Protein AF-Q0SV37-F1 (afdb_monomer)

Structure (mmCIF, N/CA/C/O backbone):
data_AF-Q0SV37-F1
#
_entry.id   AF-Q0SV37-F1
#
loop_
_atom_site.group_PDB
_atom_site.id
_atom_site.type_symbol
_atom_site.label_atom_id
_atom_site.label_alt_id
_atom_site.label_comp_id
_atom_site.label_asym_id
_atom_site.label_entity_id
_atom_site.label_seq_id
_atom_site.pdbx_PDB_ins_code
_atom_site.Cartn_x
_atom_site.Cartn_y
_atom_site.Cartn_z
_atom_site.occupancy
_atom_site.B_iso_or_equiv
_atom_site.auth_seq_id
_atom_site.auth_comp_id
_atom_site.auth_asym_id
_atom_site.auth_atom_id
_atom_site.pdbx_PDB_model_num
ATOM 1 N N . MET A 1 1 ? 18.984 -22.616 -51.665 1.00 39.22 1 MET A N 1
ATOM 2 C CA . MET A 1 1 ? 19.809 -21.409 -51.894 1.00 39.22 1 MET A CA 1
ATOM 3 C C . MET A 1 1 ? 20.969 -21.519 -50.919 1.00 39.22 1 MET A C 1
ATOM 5 O O . MET A 1 1 ? 20.694 -21.906 -49.792 1.00 39.22 1 MET A O 1
ATOM 9 N N . ASN A 1 2 ? 22.208 -21.392 -51.405 1.00 49.81 2 ASN A N 1
ATOM 10 C CA . ASN A 1 2 ? 23.463 -21.832 -50.766 1.00 49.81 2 ASN A CA 1
ATOM 11 C C . ASN A 1 2 ? 23.482 -21.719 -49.216 1.00 49.81 2 ASN A C 1
ATOM 13 O O . ASN A 1 2 ? 23.119 -20.660 -48.720 1.00 49.81 2 ASN A O 1
ATOM 17 N N . ASN A 1 3 ? 23.879 -22.679 -48.357 1.00 51.81 3 ASN A N 1
ATOM 18 C CA . ASN A 1 3 ? 24.392 -24.082 -48.421 1.00 51.81 3 ASN A CA 1
ATOM 19 C C . ASN A 1 3 ? 25.334 -24.403 -47.215 1.00 51.81 3 ASN A C 1
ATOM 21 O O . ASN A 1 3 ? 26.002 -25.434 -47.234 1.00 51.81 3 ASN A O 1
ATOM 25 N N . GLY A 1 4 ? 25.404 -23.572 -46.164 1.00 58.78 4 GLY A N 1
ATOM 26 C CA . GLY A 1 4 ? 26.322 -23.804 -45.035 1.00 58.78 4 GLY A CA 1
ATOM 27 C C . GLY A 1 4 ? 27.722 -23.203 -45.216 1.00 58.78 4 GLY A C 1
ATOM 28 O O . GLY A 1 4 ? 28.653 -23.623 -44.535 1.00 58.78 4 GLY A O 1
ATOM 29 N N . GLU A 1 5 ? 27.885 -22.227 -46.113 1.00 70.12 5 GLU A N 1
ATOM 30 C CA . GLU A 1 5 ? 29.088 -21.391 -46.165 1.00 70.12 5 GLU A CA 1
ATOM 31 C C . GLU A 1 5 ? 29.139 -20.435 -44.965 1.00 70.12 5 GLU A C 1
ATOM 33 O O . GLU A 1 5 ? 28.163 -19.752 -44.643 1.00 70.12 5 GLU A O 1
ATOM 38 N N . ASN A 1 6 ? 30.295 -20.386 -44.300 1.00 74.00 6 ASN A N 1
ATOM 39 C CA . ASN A 1 6 ? 30.555 -19.421 -43.241 1.00 74.00 6 ASN A CA 1
ATOM 40 C C . ASN A 1 6 ? 30.782 -18.040 -43.861 1.00 74.00 6 ASN A C 1
ATOM 42 O O . ASN A 1 6 ? 31.611 -17.885 -44.757 1.00 74.00 6 ASN A O 1
ATOM 46 N N . VAL A 1 7 ? 30.083 -17.033 -43.346 1.00 76.19 7 VAL A N 1
ATOM 47 C CA . VAL A 1 7 ? 30.293 -15.630 -43.717 1.00 76.19 7 VAL A CA 1
ATOM 48 C C . VAL A 1 7 ? 31.172 -14.984 -42.649 1.00 76.19 7 VAL A C 1
ATOM 50 O O . VAL A 1 7 ? 30.821 -15.025 -41.470 1.00 76.19 7 VAL A O 1
ATOM 53 N N . ASN A 1 8 ? 32.308 -14.397 -43.045 1.00 81.75 8 ASN A N 1
ATOM 54 C CA . ASN A 1 8 ? 33.099 -13.568 -42.135 1.00 81.75 8 ASN A CA 1
ATOM 55 C C . ASN A 1 8 ? 32.378 -12.229 -41.914 1.00 81.75 8 ASN A C 1
ATOM 57 O O . ASN A 1 8 ? 32.066 -11.531 -42.878 1.00 81.75 8 ASN A O 1
ATOM 61 N N . LEU A 1 9 ? 32.108 -11.893 -40.653 1.00 85.25 9 LEU A N 1
ATOM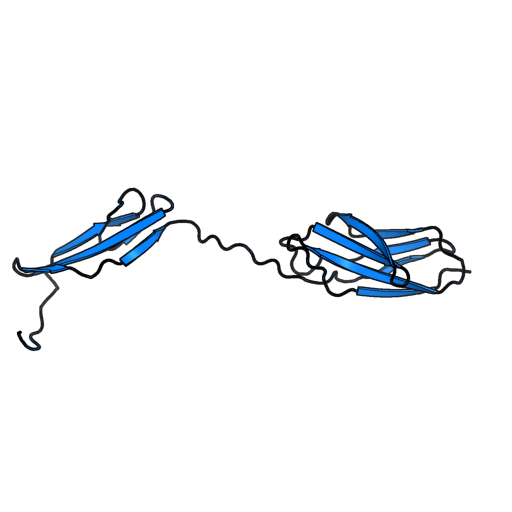 62 C CA . LEU A 1 9 ? 31.441 -10.654 -40.250 1.00 85.25 9 LEU A CA 1
ATOM 63 C C . LEU A 1 9 ? 32.399 -9.628 -39.627 1.00 85.25 9 LEU A C 1
ATOM 65 O O . LEU A 1 9 ? 31.947 -8.566 -39.218 1.00 85.25 9 LEU A O 1
ATOM 69 N N . GLU A 1 10 ? 33.700 -9.919 -39.550 1.00 87.50 10 GLU A N 1
ATOM 70 C 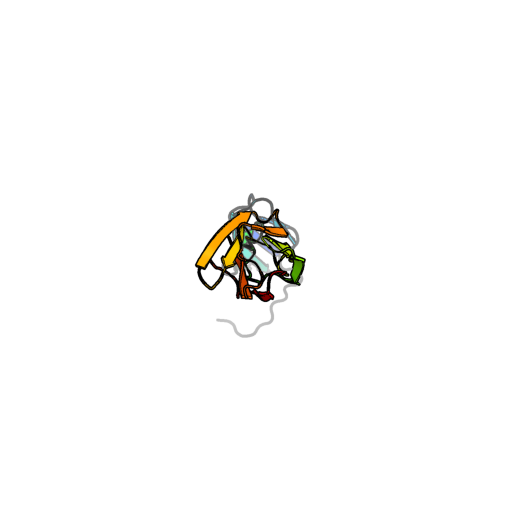CA . GLU A 1 10 ? 34.696 -9.022 -38.941 1.00 87.50 10 GLU A CA 1
ATOM 71 C C . GLU A 1 10 ? 34.768 -7.650 -39.627 1.00 87.50 10 GLU A C 1
ATOM 73 O O . GLU A 1 10 ? 34.959 -6.642 -38.954 1.00 87.50 10 GLU A O 1
ATOM 78 N N . GLU A 1 11 ? 34.561 -7.601 -40.945 1.00 86.25 11 GLU A N 1
ATOM 79 C CA . GLU A 1 11 ? 34.531 -6.363 -41.741 1.00 86.25 11 GLU A CA 1
ATOM 80 C C . GLU A 1 11 ? 33.099 -5.928 -42.100 1.00 86.25 11 GLU A C 1
ATOM 82 O O . GLU A 1 11 ? 32.894 -5.105 -42.992 1.00 86.25 11 GLU A O 1
ATOM 87 N N . ALA A 1 12 ? 32.082 -6.507 -41.454 1.00 90.44 12 ALA A N 1
ATOM 88 C CA . ALA A 1 12 ? 30.698 -6.190 -41.767 1.00 90.44 12 ALA A CA 1
ATOM 89 C C . ALA A 1 12 ? 30.330 -4.774 -41.313 1.00 90.44 12 ALA A C 1
ATOM 91 O O . ALA A 1 12 ? 30.581 -4.374 -40.175 1.00 90.44 12 ALA A O 1
ATOM 92 N N . GLU A 1 13 ? 29.632 -4.042 -42.175 1.00 92.62 13 GLU A N 1
ATOM 93 C CA . GLU A 1 13 ? 29.008 -2.784 -41.786 1.00 92.62 13 GLU A CA 1
ATOM 94 C C . GLU A 1 13 ? 27.664 -3.078 -41.115 1.00 92.62 13 GLU A C 1
ATOM 96 O O . GLU A 1 13 ? 26.794 -3.734 -41.698 1.00 92.62 13 GLU A O 1
ATOM 101 N N . VAL A 1 14 ? 27.483 -2.580 -39.891 1.00 92.88 14 VAL A N 1
ATOM 102 C CA . VAL A 1 14 ? 26.238 -2.722 -39.128 1.00 92.88 14 VAL A CA 1
ATOM 103 C C . VAL A 1 14 ? 25.526 -1.376 -39.065 1.00 92.88 14 VAL A C 1
ATOM 105 O O . VAL A 1 14 ? 26.065 -0.396 -38.559 1.00 92.88 14 VAL A O 1
ATOM 108 N N . GLU A 1 15 ? 24.288 -1.338 -39.548 1.00 94.62 15 GLU A N 1
ATOM 109 C CA . GLU A 1 15 ? 23.421 -0.160 -39.512 1.00 94.62 15 GLU A CA 1
ATOM 110 C C . GLU A 1 15 ? 22.169 -0.464 -38.681 1.00 94.62 15 GLU A C 1
ATOM 112 O O . GLU A 1 15 ? 21.447 -1.426 -38.952 1.00 94.62 15 GLU A O 1
ATOM 117 N N . TYR A 1 16 ? 21.867 0.396 -37.709 1.00 95.56 16 TYR A N 1
ATOM 118 C CA . TYR A 1 16 ? 20.627 0.340 -36.939 1.00 95.56 16 TYR A CA 1
ATOM 119 C C . TYR A 1 16 ? 19.615 1.333 -37.508 1.00 95.56 16 TYR A C 1
ATOM 121 O O . TYR A 1 16 ? 19.869 2.533 -37.569 1.00 95.56 16 TYR A O 1
ATOM 129 N N . LYS A 1 17 ? 18.438 0.842 -37.893 1.00 96.06 17 LYS A N 1
ATOM 130 C CA . LYS A 1 17 ? 17.292 1.679 -38.247 1.00 96.06 17 LYS A CA 1
ATOM 131 C C . LYS A 1 17 ? 16.343 1.757 -37.070 1.00 96.06 17 LYS A C 1
ATOM 133 O O . LYS A 1 17 ? 15.842 0.729 -36.621 1.00 96.06 17 LYS A O 1
ATOM 138 N N . VAL A 1 18 ? 16.071 2.975 -36.617 1.00 97.12 18 VAL A N 1
ATOM 139 C CA . VAL A 1 18 ? 15.115 3.256 -35.547 1.00 97.12 18 VAL A CA 1
ATOM 140 C C . VAL A 1 18 ? 13.993 4.117 -36.111 1.00 97.12 18 VAL A C 1
ATOM 142 O O . VAL A 1 18 ? 14.252 5.182 -36.664 1.00 97.12 18 VAL A O 1
ATOM 145 N N . SER A 1 19 ? 12.743 3.660 -36.002 1.00 97.62 19 SER A N 1
ATOM 146 C CA . SER A 1 19 ? 11.597 4.357 -36.609 1.00 97.62 19 SER A CA 1
ATOM 147 C C . SER A 1 19 ? 11.314 5.727 -35.988 1.00 97.62 19 SER A C 1
ATOM 149 O O . SER A 1 19 ? 10.729 6.584 -36.642 1.00 97.62 19 SER A O 1
ATOM 151 N N . LYS A 1 20 ? 11.671 5.889 -34.709 1.00 97.56 20 LYS A N 1
ATOM 152 C CA . LYS A 1 20 ? 11.459 7.092 -33.894 1.00 97.56 20 LYS A CA 1
ATOM 153 C C . LYS A 1 20 ? 12.716 7.408 -33.075 1.00 97.56 20 LYS A C 1
ATOM 155 O O . LYS A 1 20 ? 12.812 6.949 -31.930 1.00 97.56 20 LYS A O 1
ATOM 160 N N . PRO A 1 21 ? 13.708 8.105 -33.655 1.00 96.19 21 PRO A N 1
ATOM 161 C CA . PRO A 1 21 ? 14.948 8.460 -32.963 1.00 96.19 21 PRO A CA 1
ATOM 162 C C . PRO A 1 21 ? 14.733 9.382 -31.752 1.00 96.19 21 PRO A C 1
ATOM 164 O O . PRO A 1 21 ? 15.554 9.408 -30.844 1.00 96.19 21 PRO A O 1
ATOM 167 N N . GLU A 1 22 ? 13.611 10.099 -31.696 1.00 96.00 22 GLU A N 1
ATOM 168 C CA . GLU A 1 22 ? 13.197 10.895 -30.540 1.00 96.00 22 GLU A CA 1
ATOM 169 C C . GLU A 1 22 ? 12.828 10.045 -29.310 1.00 96.00 22 GLU A C 1
ATOM 171 O O . GLU A 1 22 ? 12.853 10.547 -28.191 1.00 96.00 22 GLU A O 1
ATOM 176 N N . VAL A 1 23 ? 12.513 8.756 -29.498 1.00 96.00 23 VAL A N 1
ATOM 177 C CA . VAL A 1 23 ? 12.204 7.798 -28.419 1.00 96.00 23 VAL A CA 1
ATOM 178 C C . VAL A 1 23 ? 13.459 7.035 -27.992 1.00 96.00 23 VAL A C 1
ATOM 180 O O . VAL A 1 23 ? 13.718 6.877 -26.799 1.00 96.00 23 VAL A O 1
ATOM 183 N N . LEU A 1 24 ? 14.247 6.562 -28.958 1.00 97.31 24 LEU A N 1
ATOM 184 C CA . LEU A 1 24 ? 15.442 5.745 -28.743 1.00 97.31 24 LEU A CA 1
ATOM 185 C C . LEU A 1 24 ? 16.459 6.047 -29.840 1.00 97.31 24 LEU A C 1
ATOM 187 O O . LEU A 1 24 ? 16.103 6.042 -31.015 1.00 97.31 24 LEU A O 1
ATOM 191 N N . THR A 1 25 ? 17.730 6.182 -29.492 1.00 96.44 25 THR A N 1
ATOM 192 C CA . THR A 1 25 ? 18.830 6.143 -30.461 1.00 96.44 25 THR A CA 1
ATOM 193 C C . THR A 1 25 ? 19.682 4.901 -30.243 1.00 96.44 25 THR A C 1
ATOM 195 O O . THR A 1 25 ? 19.696 4.323 -29.154 1.00 96.44 25 THR A O 1
ATOM 198 N N . ILE A 1 26 ? 20.369 4.458 -31.298 1.00 96.56 26 ILE A N 1
ATOM 199 C CA . ILE A 1 26 ? 21.360 3.384 -31.215 1.00 96.56 26 ILE A CA 1
ATOM 200 C C . ILE A 1 26 ? 22.628 3.856 -31.910 1.00 96.56 26 ILE A C 1
ATOM 202 O O . ILE A 1 26 ? 22.618 4.111 -33.112 1.00 96.56 26 ILE A O 1
ATOM 206 N N . GLU A 1 27 ? 23.718 3.941 -31.157 1.00 92.50 27 GLU A N 1
ATOM 207 C CA . GLU A 1 27 ? 25.028 4.360 -31.650 1.00 92.50 27 GLU A CA 1
ATOM 208 C C . GLU A 1 27 ? 26.083 3.375 -31.155 1.00 92.50 27 GLU A C 1
ATOM 210 O O . GLU A 1 27 ? 26.119 3.032 -29.975 1.00 92.50 27 GLU A O 1
ATOM 215 N N . ASN A 1 28 ? 26.933 2.874 -32.057 1.00 86.81 28 ASN A N 1
ATOM 216 C CA . ASN A 1 28 ? 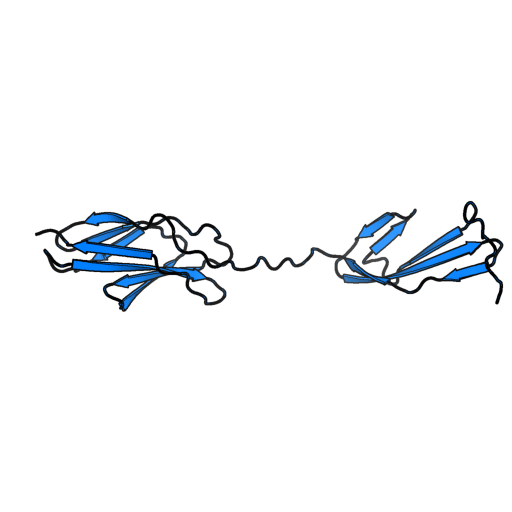27.997 1.911 -31.734 1.00 86.81 28 ASN A CA 1
ATOM 217 C C . ASN A 1 28 ? 27.510 0.681 -30.934 1.00 86.81 28 ASN A C 1
ATOM 219 O O . ASN A 1 28 ? 28.205 0.178 -30.054 1.00 86.81 28 ASN A O 1
ATOM 223 N N . GLY A 1 29 ? 26.289 0.211 -31.218 1.00 87.94 29 GLY A N 1
ATOM 224 C CA . GLY A 1 29 ? 25.669 -0.923 -30.521 1.00 87.94 29 GLY A CA 1
ATOM 225 C C . GLY A 1 29 ? 25.126 -0.607 -29.122 1.00 87.94 29 GLY A C 1
ATOM 226 O O . GLY A 1 29 ? 24.605 -1.503 -28.463 1.00 87.94 29 GLY A O 1
ATOM 227 N N . MET A 1 30 ? 25.202 0.646 -28.670 1.00 92.69 30 MET A N 1
ATOM 228 C CA . MET A 1 30 ? 24.598 1.105 -27.422 1.00 92.69 30 MET A CA 1
ATOM 229 C C . MET A 1 30 ? 23.258 1.775 -27.702 1.00 92.69 30 MET A C 1
ATOM 231 O O . MET A 1 30 ? 23.163 2.651 -28.558 1.00 92.69 30 MET A O 1
ATOM 235 N N . MET A 1 31 ? 22.224 1.370 -26.967 1.00 94.12 31 MET A N 1
ATOM 236 C CA . MET A 1 31 ? 20.911 2.007 -27.028 1.00 94.12 31 MET A CA 1
ATOM 237 C C . MET A 1 31 ? 20.806 3.108 -25.971 1.00 94.12 31 MET A C 1
ATOM 239 O O . MET A 1 31 ? 21.138 2.873 -24.809 1.00 94.12 31 MET A O 1
ATOM 243 N N . THR A 1 32 ? 20.259 4.260 -26.349 1.00 94.56 32 THR A N 1
ATOM 244 C CA . THR A 1 32 ? 19.977 5.379 -25.444 1.00 94.56 32 THR A CA 1
ATOM 245 C C . THR A 1 32 ? 18.503 5.752 -25.548 1.00 94.56 32 THR A C 1
ATOM 247 O O . THR A 1 32 ? 18.032 6.150 -26.611 1.00 94.56 32 THR A O 1
ATOM 250 N N . GLY A 1 33 ? 17.754 5.608 -24.453 1.00 93.75 33 GLY A N 1
ATOM 251 C CA . GLY A 1 33 ? 16.365 6.067 -24.380 1.00 93.75 33 GLY A CA 1
ATOM 252 C C . GLY A 1 33 ? 16.301 7.586 -24.223 1.00 93.75 33 GLY A C 1
ATOM 253 O O . GLY A 1 33 ? 16.968 8.134 -23.349 1.00 93.75 33 GLY A O 1
ATOM 254 N N . ALA A 1 34 ? 15.507 8.257 -25.056 1.00 91.31 34 ALA A N 1
ATOM 255 C CA . ALA A 1 34 ? 15.393 9.717 -25.086 1.00 91.31 34 ALA A CA 1
ATOM 256 C C . ALA A 1 34 ? 14.014 10.229 -24.640 1.00 91.31 34 ALA A C 1
ATOM 258 O O . ALA A 1 34 ? 13.919 11.307 -24.057 1.00 91.31 34 ALA A O 1
ATOM 259 N N . SER A 1 35 ? 12.936 9.482 -24.890 1.00 92.38 35 SER A N 1
ATOM 260 C CA . SER A 1 35 ? 11.573 9.842 -24.472 1.00 92.38 35 SER A CA 1
ATOM 261 C C . SER A 1 35 ? 10.706 8.603 -24.291 1.00 92.38 35 SER A C 1
ATOM 263 O O . SER A 1 35 ? 10.965 7.565 -24.899 1.00 92.38 35 SER A O 1
ATOM 265 N N . GLU A 1 36 ? 9.664 8.711 -23.465 1.00 92.00 36 GLU A N 1
ATOM 266 C CA . GLU A 1 36 ? 8.704 7.622 -23.297 1.00 92.00 36 GLU A CA 1
ATOM 267 C C . GLU A 1 36 ? 7.936 7.355 -24.596 1.00 92.00 36 GLU A C 1
ATOM 269 O O . GLU A 1 36 ? 7.493 8.275 -25.285 1.00 92.00 36 GLU A O 1
ATOM 274 N N . GLY A 1 37 ? 7.764 6.082 -24.941 1.00 92.81 37 GLY A N 1
ATOM 275 C CA . GLY A 1 37 ? 7.030 5.683 -26.130 1.00 92.81 37 GLY A CA 1
ATOM 276 C C . GLY A 1 37 ? 7.442 4.323 -26.673 1.00 92.81 37 GLY A C 1
ATOM 277 O O . GLY A 1 37 ? 8.126 3.531 -26.028 1.00 92.81 37 GLY A O 1
ATOM 278 N N . PHE A 1 38 ? 7.005 4.058 -27.900 1.00 94.50 38 PHE A N 1
ATOM 279 C CA . PHE A 1 38 ? 7.363 2.859 -28.649 1.00 94.50 38 PHE A CA 1
ATOM 280 C C . PHE A 1 38 ? 8.124 3.243 -29.909 1.00 94.50 38 PHE A C 1
ATOM 282 O O . PHE A 1 38 ? 7.699 4.144 -30.638 1.00 94.50 38 PHE A O 1
ATOM 289 N N . THR A 1 39 ? 9.199 2.516 -30.186 1.00 97.06 39 THR A N 1
ATOM 290 C CA . THR A 1 39 ? 9.944 2.597 -31.439 1.00 97.06 39 THR A CA 1
ATOM 291 C C . THR A 1 39 ? 10.190 1.203 -31.993 1.00 97.06 39 THR A C 1
ATOM 293 O O . THR A 1 39 ? 10.232 0.226 -31.251 1.00 97.06 39 THR A O 1
ATOM 296 N N . ASP A 1 40 ? 10.360 1.111 -33.298 1.00 97.75 40 ASP A N 1
ATOM 297 C CA . ASP A 1 40 ? 10.635 -0.121 -34.008 1.00 97.75 40 ASP A CA 1
ATOM 298 C C . ASP A 1 40 ? 12.105 -0.085 -34.472 1.00 97.75 40 ASP A C 1
ATOM 300 O O . ASP A 1 40 ? 12.552 0.886 -35.090 1.00 97.75 40 ASP A O 1
ATOM 304 N N . VAL A 1 41 ? 12.869 -1.128 -34.136 1.00 97.81 41 VAL A N 1
ATOM 305 C CA . VAL A 1 41 ? 14.306 -1.256 -34.416 1.00 97.81 41 VAL A CA 1
ATOM 306 C C . VAL A 1 41 ? 14.542 -2.377 -35.422 1.00 97.81 41 VAL A C 1
ATOM 308 O O . VAL A 1 41 ? 14.043 -3.488 -35.250 1.00 97.81 41 VAL A O 1
ATOM 311 N N . GLN A 1 42 ? 15.332 -2.107 -36.458 1.00 97.19 42 GLN A N 1
ATOM 312 C CA . GLN A 1 42 ? 15.801 -3.093 -37.430 1.00 97.19 42 GLN A CA 1
ATOM 313 C C . GLN A 1 42 ? 17.320 -2.994 -37.574 1.00 97.19 42 GLN A C 1
ATOM 315 O O . GLN A 1 42 ? 17.864 -1.899 -37.697 1.00 97.19 42 GLN A O 1
ATOM 320 N N . VAL A 1 43 ? 17.999 -4.138 -37.599 1.00 95.75 43 VAL A N 1
ATOM 321 C CA . VAL A 1 43 ? 19.442 -4.220 -37.836 1.00 95.75 43 VAL A CA 1
ATOM 322 C C . VAL A 1 43 ? 19.671 -4.603 -39.288 1.00 95.75 43 VAL A C 1
ATOM 324 O O . VAL A 1 43 ? 19.084 -5.567 -39.780 1.00 95.75 43 VAL A O 1
ATOM 327 N N . ASN A 1 44 ? 20.535 -3.867 -39.972 1.00 93.94 44 ASN A N 1
ATOM 328 C CA . ASN A 1 44 ? 21.034 -4.248 -41.278 1.00 93.94 44 ASN A CA 1
ATOM 329 C C . ASN A 1 44 ? 22.518 -4.574 -41.189 1.00 93.94 44 ASN A C 1
ATOM 331 O O . ASN A 1 44 ? 23.276 -3.837 -40.565 1.00 93.94 44 ASN A O 1
ATOM 335 N N . ILE A 1 45 ? 22.917 -5.653 -41.848 1.00 93.38 45 ILE A N 1
ATOM 336 C CA . ILE A 1 45 ? 24.310 -6.074 -41.956 1.00 93.38 45 ILE A CA 1
ATOM 337 C C . ILE A 1 45 ? 24.671 -6.056 -43.437 1.00 93.38 45 ILE A C 1
ATOM 339 O O . ILE A 1 45 ? 23.956 -6.647 -44.251 1.00 93.38 45 ILE A O 1
ATOM 343 N N . THR A 1 46 ? 25.765 -5.389 -43.783 1.00 92.81 46 THR A N 1
ATOM 344 C CA . THR A 1 46 ? 26.304 -5.362 -45.143 1.00 92.81 46 THR A CA 1
ATOM 345 C C . THR A 1 46 ? 27.676 -6.025 -45.163 1.00 92.81 46 THR A C 1
ATOM 347 O O . THR A 1 46 ? 28.563 -5.640 -44.408 1.00 92.81 46 THR A O 1
ATOM 350 N N . VAL A 1 47 ? 27.860 -7.011 -46.044 1.00 90.56 47 VAL A N 1
ATOM 351 C CA . VAL A 1 47 ? 29.142 -7.703 -46.261 1.00 90.56 47 VAL A CA 1
ATOM 352 C C . VAL A 1 47 ? 29.405 -7.771 -47.758 1.00 90.56 47 VAL A C 1
ATOM 354 O O . VAL A 1 47 ? 28.561 -8.262 -48.509 1.00 90.56 47 VAL A O 1
ATOM 357 N N . ASN A 1 48 ? 30.560 -7.278 -48.212 1.00 87.56 48 ASN A N 1
ATOM 358 C CA . ASN A 1 48 ? 30.936 -7.264 -49.633 1.00 87.56 48 ASN A CA 1
ATOM 359 C C . ASN A 1 48 ? 29.854 -6.643 -50.546 1.00 87.56 48 ASN A C 1
ATOM 361 O O . ASN A 1 48 ? 29.594 -7.133 -51.643 1.00 87.56 48 ASN A O 1
ATOM 365 N N . GLY A 1 49 ? 29.167 -5.600 -50.065 1.00 85.69 49 GLY A N 1
ATOM 366 C CA . GLY A 1 49 ? 28.071 -4.928 -50.776 1.00 85.69 49 GLY A CA 1
ATOM 367 C C . GLY A 1 49 ? 26.708 -5.634 -50.720 1.00 85.69 49 GLY A C 1
ATOM 368 O O . GLY A 1 49 ? 25.714 -5.059 -51.160 1.00 85.69 49 GLY A O 1
ATOM 369 N N . ASN A 1 50 ? 26.619 -6.840 -50.148 1.00 87.56 50 ASN A N 1
ATOM 370 C CA . ASN A 1 50 ? 25.353 -7.545 -49.958 1.00 87.56 50 ASN A CA 1
ATOM 371 C C . ASN A 1 50 ? 24.736 -7.178 -48.612 1.00 87.56 50 ASN A C 1
ATOM 373 O O . ASN A 1 50 ? 25.347 -7.403 -47.567 1.00 87.56 50 ASN A O 1
ATOM 377 N N . LYS A 1 51 ? 23.511 -6.650 -48.644 1.00 91.50 51 LYS A N 1
ATOM 378 C CA . LYS A 1 51 ? 22.771 -6.233 -47.453 1.00 91.50 51 LYS A CA 1
ATOM 379 C C . LYS A 1 51 ? 21.748 -7.287 -47.045 1.00 91.50 51 LYS A C 1
ATOM 381 O O . LYS A 1 51 ? 20.913 -7.688 -47.854 1.00 91.50 51 LYS A O 1
ATOM 386 N N . ILE A 1 52 ? 21.775 -7.671 -45.775 1.00 90.12 52 ILE A N 1
ATOM 387 C CA . ILE A 1 52 ? 20.719 -8.439 -45.116 1.00 90.12 52 ILE A CA 1
ATOM 388 C C . ILE A 1 52 ? 20.075 -7.579 -44.028 1.00 90.12 52 ILE A C 1
ATOM 390 O O . ILE A 1 52 ? 20.741 -6.770 -43.383 1.00 90.12 52 ILE A O 1
ATOM 394 N N . SER A 1 53 ? 18.775 -7.752 -43.823 1.00 94.50 53 SER A N 1
ATOM 395 C CA . SER A 1 53 ? 18.002 -7.025 -42.815 1.00 94.50 53 SER A CA 1
ATOM 396 C C . SER A 1 53 ? 17.372 -8.011 -41.845 1.00 94.50 53 SER A C 1
ATOM 398 O O . SER A 1 53 ? 16.839 -9.041 -42.260 1.00 94.50 53 SER A O 1
ATOM 400 N N . SER A 1 54 ? 17.405 -7.690 -40.556 1.00 94.50 54 SER A N 1
ATOM 401 C CA . SER A 1 54 ? 16.668 -8.428 -39.539 1.00 94.50 54 SER A CA 1
ATOM 402 C C . SER A 1 54 ? 15.163 -8.170 -39.648 1.00 94.50 54 SER A C 1
ATOM 404 O O . SER A 1 54 ? 14.703 -7.222 -40.299 1.00 94.50 54 SER A O 1
ATOM 406 N N . ASN A 1 55 ? 14.389 -8.963 -38.907 1.00 96.56 55 ASN A N 1
ATOM 407 C CA . ASN A 1 55 ? 13.044 -8.555 -38.521 1.00 96.56 55 ASN A CA 1
ATOM 408 C C . ASN A 1 55 ? 13.098 -7.305 -37.639 1.00 96.56 55 ASN A C 1
ATOM 410 O O . ASN A 1 55 ? 14.111 -7.008 -36.999 1.00 96.56 55 ASN A O 1
ATOM 414 N N . THR A 1 56 ? 11.979 -6.601 -37.591 1.00 96.94 56 THR A N 1
ATOM 415 C CA . THR A 1 56 ? 11.798 -5.452 -36.717 1.00 96.94 56 THR A CA 1
ATOM 416 C C . THR A 1 56 ? 11.433 -5.903 -35.304 1.00 96.94 56 THR A C 1
ATOM 418 O O . THR A 1 56 ? 10.545 -6.737 -35.125 1.00 96.94 56 THR A O 1
ATOM 421 N N . VAL A 1 57 ? 12.090 -5.326 -34.298 1.00 97.06 57 VAL A N 1
ATOM 422 C CA . VAL A 1 57 ? 11.750 -5.481 -32.879 1.00 97.06 57 VAL A CA 1
ATOM 423 C C . VAL A 1 57 ? 11.108 -4.191 -32.391 1.00 97.06 57 VAL A C 1
ATOM 425 O O . VAL A 1 57 ? 11.698 -3.120 -32.521 1.00 97.06 57 VAL A O 1
ATOM 428 N N . ARG A 1 58 ? 9.916 -4.286 -31.801 1.00 95.75 58 ARG A N 1
ATOM 429 C CA . ARG A 1 58 ? 9.287 -3.150 -31.123 1.00 95.75 58 ARG A CA 1
ATOM 430 C C . ARG A 1 58 ? 9.858 -2.996 -29.717 1.00 95.75 58 ARG A C 1
ATOM 432 O O . ARG A 1 58 ? 9.774 -3.921 -28.914 1.00 95.75 58 ARG A O 1
ATOM 439 N N . VAL A 1 59 ? 10.386 -1.818 -29.412 1.00 94.94 59 VAL A N 1
ATOM 440 C CA . VAL A 1 59 ? 10.985 -1.446 -28.127 1.00 94.94 59 VAL A CA 1
ATOM 441 C C . VAL A 1 59 ? 10.100 -0.406 -27.440 1.00 94.94 59 VAL A C 1
ATOM 443 O O . VAL A 1 59 ? 9.768 0.617 -28.040 1.00 94.94 59 VAL A O 1
ATOM 446 N N . LYS A 1 60 ? 9.723 -0.659 -26.179 1.00 92.94 60 LYS A N 1
ATOM 447 C CA . LYS A 1 60 ? 9.120 0.345 -25.288 1.00 92.94 60 LYS A CA 1
ATOM 448 C C . LYS A 1 60 ? 10.244 1.039 -24.519 1.00 92.94 60 LYS A C 1
ATOM 450 O O . LYS A 1 60 ? 11.008 0.365 -23.834 1.00 92.94 60 LYS A O 1
ATOM 455 N N . VAL A 1 61 ? 10.328 2.360 -24.624 1.00 93.19 61 VAL A N 1
ATOM 456 C CA . VAL A 1 61 ? 11.172 3.205 -23.773 1.00 93.19 61 VAL A CA 1
ATOM 457 C C . VAL A 1 61 ? 10.258 3.917 -22.793 1.00 93.19 61 VAL A C 1
ATOM 459 O O . VAL A 1 61 ? 9.195 4.402 -23.168 1.00 93.19 61 VAL A O 1
ATOM 462 N N . GLY A 1 62 ? 10.654 3.958 -21.534 1.00 85.44 62 GLY A N 1
ATOM 463 C CA . GLY A 1 62 ? 9.931 4.654 -20.483 1.00 85.44 62 GLY A CA 1
ATOM 464 C C . GLY A 1 62 ? 10.175 3.992 -19.146 1.00 85.44 62 GLY A C 1
ATOM 465 O O . GLY A 1 62 ? 10.782 2.917 -19.079 1.00 85.44 62 GLY A O 1
ATOM 466 N N . ASN A 1 63 ? 9.708 4.638 -18.085 1.00 74.25 63 ASN A N 1
ATOM 467 C CA . ASN A 1 63 ? 9.685 3.977 -16.796 1.00 74.25 63 ASN A CA 1
ATOM 468 C C . ASN A 1 63 ? 8.762 2.751 -16.926 1.00 74.25 63 ASN A C 1
ATOM 470 O O . ASN A 1 63 ? 7.659 2.889 -17.469 1.00 74.25 63 ASN A O 1
ATOM 474 N N . PRO A 1 64 ? 9.162 1.536 -16.506 1.00 65.69 64 PRO A N 1
ATOM 475 C CA . PRO A 1 64 ? 8.162 0.504 -16.313 1.00 65.69 64 PRO A CA 1
ATOM 476 C C . PRO A 1 64 ? 7.132 1.086 -15.340 1.00 65.69 64 PRO A C 1
ATOM 478 O O . PRO A 1 64 ? 7.483 1.465 -14.223 1.00 65.69 64 PRO A O 1
ATOM 481 N N . GLU A 1 65 ? 5.878 1.208 -15.777 1.00 63.62 65 GLU A N 1
ATOM 482 C CA . GLU A 1 65 ? 4.741 1.354 -14.871 1.00 63.62 65 GLU A CA 1
ATOM 483 C C . GLU A 1 65 ? 4.685 0.056 -14.066 1.00 63.62 65 GLU 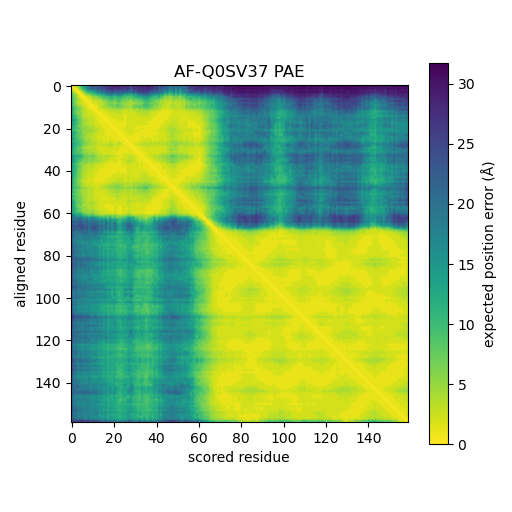A C 1
ATOM 485 O O . GLU A 1 65 ? 3.973 -0.888 -14.398 1.00 63.62 65 GLU A O 1
ATOM 490 N N . VAL A 1 66 ? 5.538 -0.044 -13.049 1.00 63.66 66 VAL A N 1
ATOM 491 C CA . VAL A 1 66 ? 5.310 -0.976 -11.964 1.00 63.66 66 VAL A CA 1
ATOM 492 C C . VAL A 1 66 ? 4.220 -0.298 -11.157 1.00 63.66 66 VAL A C 1
ATOM 494 O O . VAL A 1 66 ? 4.505 0.526 -10.291 1.00 63.66 66 VAL A O 1
ATOM 497 N N . GLU A 1 67 ? 2.966 -0.553 -11.530 1.00 72.12 67 GLU A N 1
ATOM 498 C CA . GLU A 1 67 ? 1.860 -0.312 -10.614 1.00 72.12 67 GLU A CA 1
ATOM 499 C C . GLU A 1 67 ? 2.201 -1.113 -9.360 1.00 72.12 67 GLU A C 1
ATOM 501 O O . GLU A 1 67 ? 2.284 -2.343 -9.399 1.00 72.12 67 GLU A O 1
ATOM 506 N N . GLU A 1 68 ? 2.563 -0.410 -8.287 1.00 80.50 68 GLU A N 1
ATOM 507 C CA . GLU A 1 68 ? 2.904 -1.068 -7.038 1.00 80.50 68 GLU A CA 1
ATOM 508 C C . GLU A 1 68 ? 1.656 -1.840 -6.598 1.00 80.50 68 GLU A C 1
ATOM 510 O O . GLU A 1 68 ? 0.542 -1.316 -6.564 1.00 80.50 68 GLU A O 1
ATOM 515 N N . GLU A 1 69 ? 1.808 -3.144 -6.398 1.00 89.31 69 GLU A N 1
ATOM 516 C CA . GLU A 1 69 ? 0.666 -3.990 -6.090 1.00 89.31 69 GLU A CA 1
ATOM 517 C C . GLU A 1 69 ? 0.191 -3.690 -4.665 1.00 89.31 69 GLU A C 1
ATOM 519 O O . GLU A 1 69 ? 0.982 -3.652 -3.717 1.00 89.31 69 GLU A O 1
ATOM 524 N N . VAL A 1 70 ? -1.118 -3.499 -4.494 1.00 94.69 70 VAL A N 1
ATOM 525 C CA . VAL A 1 70 ? -1.720 -3.372 -3.165 1.00 94.69 70 VAL A CA 1
ATOM 526 C C . VAL A 1 70 ? -1.711 -4.741 -2.488 1.00 94.69 70 VAL A C 1
ATOM 528 O O . VAL A 1 70 ? -2.559 -5.590 -2.758 1.00 94.69 70 VAL A O 1
ATOM 531 N N . ILE A 1 71 ? -0.758 -4.946 -1.579 1.00 96.12 71 ILE A N 1
ATOM 532 C CA . ILE A 1 71 ? -0.672 -6.151 -0.748 1.00 96.12 71 ILE A CA 1
ATOM 533 C C . ILE A 1 71 ? -1.422 -5.909 0.563 1.00 96.12 71 ILE A C 1
ATOM 535 O O . ILE A 1 71 ? -1.030 -5.086 1.389 1.00 96.12 71 ILE A O 1
ATOM 539 N N . VAL A 1 72 ? -2.498 -6.664 0.777 1.00 98.19 72 VAL A N 1
ATOM 540 C CA . VAL A 1 72 ? -3.382 -6.494 1.934 1.00 98.19 72 VAL A CA 1
ATOM 541 C C . VAL A 1 72 ? -2.836 -7.227 3.158 1.00 98.19 72 VAL A C 1
ATOM 543 O O . VAL A 1 72 ? -2.996 -8.439 3.313 1.00 98.19 72 VAL A O 1
ATOM 546 N N . ASN A 1 73 ? -2.240 -6.479 4.088 1.00 98.44 73 ASN A N 1
ATOM 547 C CA . ASN A 1 73 ? -1.766 -7.000 5.371 1.00 98.44 73 ASN A CA 1
ATOM 548 C C . ASN A 1 73 ? -2.657 -6.562 6.558 1.00 98.44 73 ASN A C 1
ATOM 550 O O . ASN A 1 73 ? -3.227 -5.462 6.544 1.00 98.44 73 ASN A O 1
ATOM 554 N N . PRO A 1 74 ? -2.805 -7.406 7.602 1.00 98.56 74 PRO A N 1
ATOM 555 C CA . PRO A 1 74 ? -3.472 -7.025 8.844 1.00 98.56 74 PRO A CA 1
ATOM 556 C C . PRO A 1 74 ? -2.654 -5.994 9.622 1.00 98.56 74 PRO A C 1
ATOM 558 O O . PRO A 1 74 ? -1.446 -5.860 9.423 1.00 98.56 74 PRO A O 1
ATOM 561 N N . VAL A 1 75 ? -3.316 -5.284 10.537 1.00 98.69 75 VAL A N 1
ATOM 562 C CA . VAL A 1 75 ? -2.595 -4.487 11.537 1.00 98.69 75 VAL A CA 1
ATOM 563 C C . VAL A 1 75 ? -1.744 -5.408 12.406 1.00 98.69 75 VAL A C 1
ATOM 565 O O . VAL A 1 75 ? -2.052 -6.590 12.563 1.00 98.69 75 VAL A O 1
ATOM 568 N N . ARG A 1 76 ? -0.692 -4.871 13.013 1.00 98.69 76 ARG A N 1
ATOM 569 C CA . ARG A 1 76 ? 0.187 -5.635 13.902 1.00 98.69 76 ARG A CA 1
ATOM 570 C C . ARG A 1 76 ? 0.006 -5.181 15.343 1.00 98.69 76 ARG A C 1
ATOM 572 O O . ARG A 1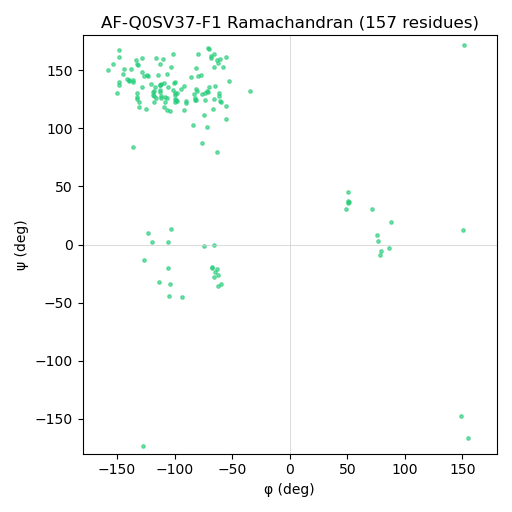 76 ? -0.503 -4.097 15.606 1.00 98.69 76 ARG A O 1
ATOM 579 N N . ASN A 1 77 ? 0.407 -6.024 16.292 1.00 98.38 77 ASN A N 1
ATOM 580 C CA . ASN A 1 77 ? 0.490 -5.677 17.715 1.00 98.38 77 ASN A CA 1
ATOM 581 C C . ASN A 1 77 ? -0.782 -5.027 18.305 1.00 98.38 77 ASN A C 1
ATOM 583 O O . ASN A 1 77 ? -0.693 -4.145 19.162 1.00 98.38 77 ASN A O 1
ATOM 587 N N . PHE A 1 78 ? -1.966 -5.479 17.869 1.00 98.69 78 PHE A N 1
ATOM 588 C CA . PHE A 1 78 ? -3.246 -4.979 18.366 1.00 98.69 78 PHE A CA 1
ATOM 589 C C . PHE A 1 78 ? -3.448 -5.345 19.842 1.00 98.69 78 PHE A C 1
ATOM 591 O O . PHE A 1 78 ? -3.521 -6.521 20.204 1.00 98.69 78 PHE A O 1
ATOM 598 N N . LYS A 1 79 ? -3.533 -4.337 20.712 1.00 98.69 79 LYS A N 1
ATOM 599 C CA . LYS A 1 79 ? -3.528 -4.519 22.170 1.00 98.69 79 LYS A CA 1
ATOM 600 C C . LYS A 1 79 ? -4.347 -3.462 22.901 1.00 98.69 79 LYS A C 1
ATOM 602 O O . LYS A 1 79 ? -4.628 -2.392 22.372 1.00 98.69 79 LYS A O 1
ATOM 607 N N . VAL A 1 80 ? -4.708 -3.757 24.149 1.00 98.62 80 VAL A N 1
ATOM 608 C CA . VAL A 1 80 ? -5.295 -2.776 25.078 1.00 98.62 80 VAL A CA 1
ATOM 609 C C . VAL A 1 80 ? -4.170 -1.971 25.726 1.00 98.62 80 VAL A C 1
ATOM 611 O O . VAL A 1 80 ? -3.239 -2.568 26.264 1.00 98.62 80 VAL A O 1
ATOM 614 N N . THR A 1 81 ? -4.273 -0.643 25.713 1.00 98.56 81 THR A N 1
ATOM 615 C CA . THR A 1 81 ? -3.324 0.269 26.380 1.00 98.56 81 THR A CA 1
ATOM 616 C C . THR A 1 81 ? -3.884 0.856 27.667 1.00 98.56 81 THR A C 1
ATOM 618 O O . THR A 1 81 ? -3.144 1.026 28.630 1.00 98.56 81 THR A O 1
ATOM 621 N N . ASP A 1 82 ? -5.192 1.109 27.712 1.00 98.44 82 ASP A N 1
ATOM 622 C CA . ASP A 1 82 ? -5.883 1.595 28.904 1.00 98.44 82 ASP A CA 1
ATOM 623 C C . ASP A 1 82 ? -7.284 0.989 29.017 1.00 98.44 82 ASP A C 1
ATOM 625 O O . ASP A 1 82 ? -7.939 0.644 28.026 1.00 98.44 82 ASP A O 1
ATOM 629 N N . LYS A 1 83 ? -7.761 0.845 30.251 1.00 98.19 83 LYS A N 1
ATOM 630 C CA . LYS A 1 83 ? -9.063 0.265 30.542 1.00 98.19 83 LYS A CA 1
ATOM 631 C C . LYS A 1 83 ? -9.646 0.852 31.812 1.00 98.19 83 LYS A C 1
ATOM 633 O O . LYS A 1 83 ? -9.047 0.781 32.870 1.00 98.19 83 LYS A O 1
ATOM 638 N N . THR A 1 84 ? -10.899 1.283 31.715 1.00 98.25 84 THR 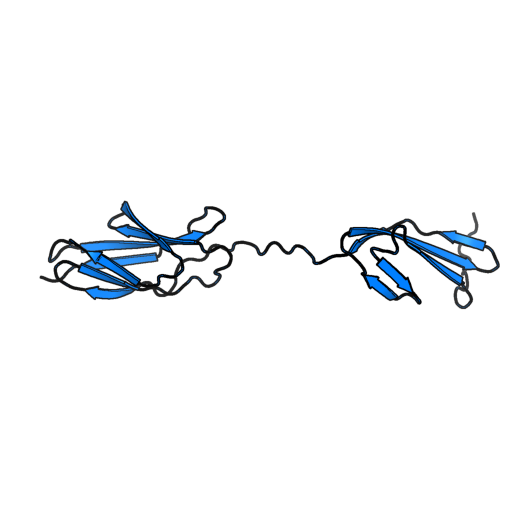A N 1
ATOM 639 C CA . THR A 1 84 ? -11.690 1.781 32.842 1.00 98.25 84 THR A CA 1
ATOM 640 C C . THR A 1 84 ? -13.032 1.047 32.932 1.00 98.25 84 THR A C 1
ATOM 642 O O . THR A 1 84 ? -13.333 0.112 32.180 1.00 98.25 84 THR A O 1
ATOM 645 N N . LYS A 1 85 ? -13.906 1.493 33.838 1.00 98.12 85 LYS A N 1
ATOM 646 C CA . LYS A 1 85 ? -15.288 0.992 33.973 1.00 98.12 85 LYS A CA 1
ATOM 647 C C . LYS A 1 85 ? -16.169 1.293 32.757 1.00 98.12 85 LYS A C 1
ATOM 649 O O . LYS A 1 85 ? -17.192 0.638 32.568 1.00 98.12 85 LYS A O 1
ATOM 654 N N . LYS A 1 86 ? -15.829 2.326 31.978 1.00 98.31 86 LYS A N 1
ATOM 655 C CA . LYS A 1 86 ? -16.672 2.864 30.895 1.00 98.31 86 LYS A CA 1
ATOM 656 C C . LYS A 1 86 ? -15.964 2.963 29.550 1.00 98.31 86 LYS A C 1
ATOM 658 O O . LYS A 1 86 ? -16.647 3.143 28.545 1.00 98.31 86 LYS A O 1
ATOM 663 N N . ASN A 1 87 ? -14.643 2.827 29.520 1.00 98.25 87 ASN A N 1
ATOM 664 C CA . ASN A 1 87 ? -13.850 2.999 28.311 1.00 98.25 87 ASN A CA 1
ATOM 665 C C . ASN A 1 87 ? -12.770 1.919 28.199 1.00 98.25 87 ASN A C 1
ATOM 667 O O . ASN A 1 87 ? -12.273 1.430 29.214 1.00 98.25 87 ASN A O 1
ATOM 671 N N . VAL A 1 88 ? -12.394 1.590 26.967 1.00 98.75 88 VAL A N 1
ATOM 672 C CA . VAL A 1 88 ? -11.212 0.785 26.637 1.00 98.75 88 VAL A CA 1
ATOM 673 C C . VAL A 1 88 ? -10.465 1.502 25.523 1.00 98.75 88 VAL A C 1
ATOM 675 O O . VAL A 1 88 ? -11.066 1.801 24.491 1.00 98.75 88 VAL A O 1
ATOM 678 N N . THR A 1 89 ? -9.177 1.754 25.723 1.00 98.75 89 THR A N 1
ATOM 679 C CA . THR A 1 89 ? -8.278 2.273 24.691 1.00 98.75 89 THR A CA 1
ATOM 680 C C . THR A 1 89 ? -7.442 1.133 24.137 1.00 98.75 89 THR A C 1
ATOM 682 O O . THR A 1 89 ? -6.921 0.301 24.884 1.00 98.75 89 THR A O 1
ATOM 685 N N . VAL A 1 90 ? -7.368 1.069 22.813 1.00 98.81 90 VAL A N 1
ATOM 686 C CA . VAL A 1 90 ? -6.617 0.059 22.074 1.00 98.81 90 VAL A CA 1
ATOM 687 C C . VAL A 1 90 ? -5.621 0.745 21.158 1.00 98.81 90 VAL A C 1
ATOM 689 O O . VAL A 1 90 ? -5.943 1.790 20.595 1.00 98.81 90 VAL A O 1
ATOM 692 N N . SER A 1 91 ? -4.456 0.13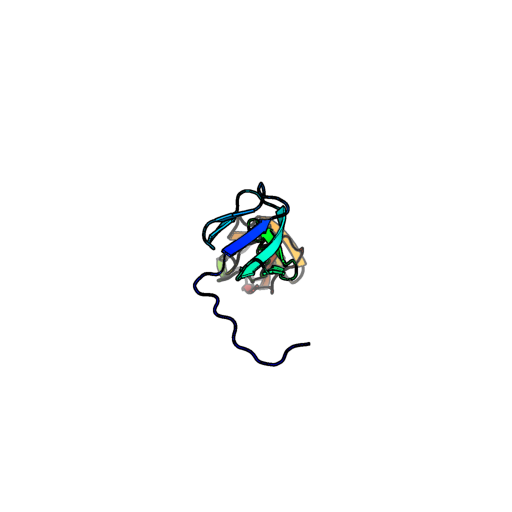7 20.979 1.00 98.81 91 SER A N 1
ATOM 693 C CA . SER A 1 91 ? -3.466 0.569 19.998 1.00 98.81 91 SER A CA 1
ATOM 694 C C . SER A 1 91 ? -3.022 -0.585 19.113 1.00 98.81 91 SER A C 1
ATOM 696 O O . SER A 1 91 ? -3.235 -1.758 19.438 1.00 98.81 91 SER A O 1
ATOM 698 N N . TRP A 1 92 ? -2.453 -0.240 17.968 1.00 98.81 92 TRP A N 1
ATOM 699 C CA . TRP A 1 92 ? -1.911 -1.170 16.988 1.00 98.81 92 TRP A CA 1
ATOM 700 C C . TRP A 1 92 ? -0.724 -0.532 16.270 1.00 98.81 92 TRP A C 1
ATOM 702 O O . TRP A 1 92 ? -0.485 0.669 16.364 1.00 98.81 92 TRP A O 1
ATOM 712 N N . GLU A 1 93 ? 0.016 -1.356 15.548 1.00 98.75 93 GLU A N 1
ATOM 713 C CA . GLU A 1 93 ? 1.011 -0.937 14.574 1.00 98.75 93 GLU A CA 1
ATOM 714 C C . GLU A 1 93 ? 0.450 -1.104 13.165 1.00 98.75 93 GLU A C 1
ATOM 716 O O . GLU A 1 93 ? -0.401 -1.965 12.906 1.00 98.75 93 GLU A O 1
ATOM 721 N N . GLU A 1 94 ? 0.949 -0.283 12.249 1.00 98.44 94 GLU A N 1
ATOM 722 C CA . GLU A 1 94 ? 0.602 -0.363 10.835 1.00 98.44 94 GLU A CA 1
ATOM 723 C C . GLU A 1 94 ? 0.927 -1.754 10.256 1.00 98.44 94 GLU A C 1
ATOM 725 O O . GLU A 1 94 ? 1.834 -2.450 10.752 1.00 98.44 94 GLU A O 1
ATOM 730 N N . PRO A 1 95 ? 0.208 -2.176 9.203 1.00 98.50 95 PRO A N 1
ATOM 731 C CA . PRO A 1 95 ? 0.532 -3.391 8.468 1.00 98.50 95 PRO A CA 1
ATOM 732 C C . PRO A 1 95 ? 1.975 -3.415 7.939 1.00 98.50 95 PRO A C 1
ATOM 734 O O . PRO A 1 95 ? 2.641 -2.390 7.843 1.00 98.50 95 PRO A O 1
ATOM 737 N N . GLU A 1 96 ? 2.481 -4.605 7.606 1.00 97.38 96 GLU A N 1
ATOM 738 C CA . GLU A 1 96 ? 3.847 -4.767 7.076 1.00 97.38 96 GLU A CA 1
ATOM 739 C C . GLU A 1 96 ? 4.059 -4.042 5.736 1.00 97.38 96 GLU A C 1
ATOM 741 O O . GLU A 1 96 ? 5.137 -3.503 5.483 1.00 97.38 96 GLU A O 1
ATOM 746 N N . LYS A 1 97 ? 3.023 -4.013 4.892 1.00 96.12 97 LYS A N 1
ATOM 747 C CA . LYS A 1 97 ? 2.966 -3.239 3.652 1.00 96.12 97 LYS A CA 1
ATOM 748 C C . LYS A 1 97 ? 1.837 -2.228 3.751 1.00 96.12 97 LYS A C 1
ATOM 750 O O . LYS A 1 97 ? 0.727 -2.577 4.137 1.00 96.12 97 LYS A O 1
ATOM 755 N N . THR A 1 98 ? 2.134 -0.984 3.402 1.00 96.81 98 THR A N 1
ATOM 756 C CA . THR A 1 98 ? 1.203 0.144 3.544 1.00 96.81 98 THR A CA 1
ATOM 757 C C . THR A 1 98 ? 0.869 0.812 2.214 1.00 96.81 98 THR A C 1
ATOM 759 O O . THR A 1 98 ? 0.092 1.764 2.198 1.00 96.81 98 THR A O 1
ATOM 762 N N . TYR A 1 99 ? 1.396 0.312 1.087 1.00 95.62 99 TYR A N 1
ATOM 763 C CA . TYR A 1 99 ? 0.998 0.812 -0.225 1.00 95.62 99 TYR A CA 1
ATOM 764 C C . TYR A 1 99 ? -0.511 0.621 -0.426 1.00 95.62 99 TYR A C 1
ATOM 766 O O . TYR A 1 99 ? -1.037 -0.485 -0.300 1.00 95.62 99 TYR A O 1
ATOM 774 N N . GLY A 1 100 ? -1.211 1.725 -0.692 1.00 96.31 100 GLY A N 1
ATOM 775 C CA . GLY A 1 100 ? -2.665 1.749 -0.824 1.00 96.31 100 GLY A CA 1
ATOM 776 C C . GLY A 1 100 ? -3.443 1.676 0.494 1.00 96.31 100 GLY A C 1
ATOM 777 O O . GLY A 1 100 ? -4.657 1.533 0.438 1.00 96.31 100 GLY A O 1
ATOM 778 N N . LEU A 1 101 ? -2.813 1.760 1.670 1.00 98.25 101 LEU A N 1
ATOM 779 C CA . LEU A 1 101 ? -3.534 1.825 2.945 1.00 98.25 101 LEU A CA 1
ATOM 780 C C . LEU A 1 101 ? -4.343 3.133 3.033 1.00 98.25 101 LEU A C 1
ATOM 782 O O . LEU A 1 101 ? -3.792 4.216 2.896 1.00 98.25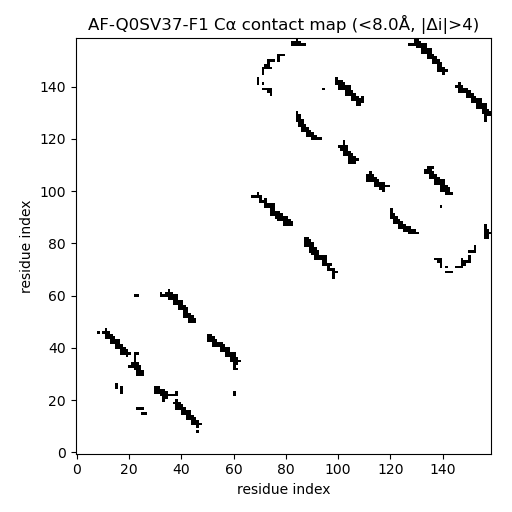 101 LEU A O 1
ATOM 786 N N . GLU A 1 102 ? -5.648 3.039 3.288 1.00 98.38 102 GLU A N 1
ATOM 787 C CA . GLU A 1 102 ? -6.537 4.201 3.481 1.00 98.38 102 GLU A CA 1
ATOM 788 C C . GLU A 1 102 ? -6.921 4.417 4.949 1.00 98.38 102 GLU A C 1
ATOM 790 O O . GLU A 1 102 ? -7.389 5.491 5.336 1.00 98.38 102 GLU A O 1
ATOM 795 N N . GLY A 1 103 ? -6.795 3.373 5.770 1.00 98.56 103 GLY A N 1
ATOM 796 C CA . GLY A 1 103 ? -7.062 3.453 7.198 1.00 98.56 103 GLY A CA 1
ATOM 797 C C . GLY A 1 103 ? -7.587 2.166 7.800 1.00 98.56 103 GLY A C 1
ATOM 798 O O . GLY A 1 103 ? -7.221 1.064 7.391 1.00 98.56 103 GLY A O 1
ATOM 799 N N . TYR A 1 104 ? -8.444 2.300 8.812 1.00 98.81 104 TYR A N 1
ATOM 800 C CA . TYR A 1 104 ? -8.833 1.185 9.671 1.00 98.81 104 TYR A CA 1
ATOM 801 C C . TYR A 1 104 ? -10.330 1.151 9.947 1.00 98.81 104 TYR A C 1
ATOM 803 O O . TYR A 1 104 ? -10.968 2.174 10.201 1.00 98.81 104 TYR A O 1
ATOM 811 N N . VAL A 1 105 ? -10.888 -0.058 9.981 1.00 98.81 105 VAL A N 1
ATOM 812 C CA . VAL A 1 105 ? -12.279 -0.316 10.355 1.00 98.81 105 VAL A CA 1
ATOM 813 C C . VAL A 1 105 ? -12.320 -0.998 11.715 1.00 98.81 105 VAL A C 1
ATOM 815 O O . VAL A 1 105 ? -11.828 -2.115 11.876 1.00 98.81 105 VAL A O 1
ATOM 818 N N . LEU A 1 106 ? -12.948 -0.341 12.688 1.00 98.75 106 LEU A N 1
ATOM 819 C CA . LEU A 1 106 ? -13.082 -0.834 14.056 1.00 98.75 106 LEU A CA 1
ATOM 820 C C . LEU A 1 106 ? -14.453 -1.449 14.297 1.00 98.75 106 LEU A C 1
ATOM 822 O O . LEU A 1 106 ? -15.486 -0.902 13.896 1.00 98.75 106 LEU A O 1
ATOM 826 N N . TYR A 1 107 ? -14.463 -2.552 15.037 1.00 98.75 107 TYR A N 1
ATOM 827 C CA . TYR A 1 107 ? -15.656 -3.308 15.377 1.00 98.75 107 TYR A CA 1
ATOM 828 C C . TYR A 1 107 ? -15.740 -3.550 16.883 1.00 98.75 107 TYR A C 1
ATOM 830 O O . TYR A 1 107 ? -14.729 -3.739 17.560 1.00 98.75 107 TYR A O 1
ATOM 838 N N . LYS A 1 108 ? -16.972 -3.611 17.387 1.00 98.44 108 LYS A N 1
ATOM 839 C CA . LYS A 1 108 ? -17.312 -4.023 18.750 1.00 98.44 108 LYS A CA 1
ATOM 840 C C . LYS A 1 108 ? -18.426 -5.058 18.675 1.00 98.44 108 LYS A C 1
ATOM 842 O O . LYS A 1 108 ? -19.474 -4.784 18.092 1.00 98.44 108 LYS A O 1
ATOM 847 N N . ASP A 1 109 ? -18.181 -6.236 19.236 1.00 97.62 109 ASP A N 1
ATOM 848 C CA . ASP A 1 109 ? -19.111 -7.372 19.268 1.00 97.62 109 ASP A CA 1
ATOM 849 C C . ASP A 1 109 ? -19.678 -7.703 17.876 1.00 97.62 109 ASP A C 1
ATOM 851 O O . ASP A 1 109 ? -20.880 -7.858 17.667 1.00 97.62 109 ASP A O 1
ATOM 855 N N . GLY A 1 110 ? -18.783 -7.732 16.883 1.00 94.81 110 GLY A N 1
ATOM 856 C CA . GLY A 1 110 ? -19.108 -8.027 15.485 1.00 94.81 110 GLY A CA 1
ATOM 857 C C . GLY A 1 110 ? -19.730 -6.870 14.695 1.00 94.81 110 GLY A C 1
ATOM 858 O O . GLY A 1 110 ? -19.820 -6.965 13.474 1.00 94.81 110 GLY A O 1
ATOM 859 N N . LYS A 1 111 ? -20.108 -5.759 15.337 1.00 98.00 111 LYS A N 1
ATOM 860 C CA . LYS A 1 111 ? -20.676 -4.588 14.653 1.00 98.00 111 LYS A CA 1
ATOM 861 C C . LYS A 1 111 ? -19.600 -3.559 14.341 1.00 98.00 111 LYS A C 1
ATOM 863 O O . LYS A 1 111 ? -18.811 -3.212 15.217 1.00 98.00 111 LYS A O 1
ATOM 868 N N . LYS A 1 112 ? -19.602 -3.037 13.113 1.00 98.25 112 LYS A N 1
ATOM 869 C CA . LYS A 1 112 ? -18.761 -1.902 12.719 1.00 98.25 112 LYS A CA 1
ATOM 870 C C . LYS A 1 112 ? -19.137 -0.682 13.560 1.00 98.25 112 LYS A C 1
ATOM 872 O O . LYS A 1 112 ? -20.307 -0.323 13.651 1.00 98.25 112 LYS A O 1
ATOM 877 N N . VAL A 1 113 ? -18.138 -0.069 14.180 1.00 98.00 113 VAL A N 1
ATOM 878 C CA . VAL A 1 113 ? -18.287 1.115 15.034 1.00 98.00 113 VAL A CA 1
ATOM 879 C C . VAL A 1 113 ? -17.808 2.357 14.302 1.00 98.00 113 VAL A C 1
ATOM 881 O O . VAL A 1 113 ? -18.465 3.395 14.364 1.00 98.00 113 VAL A O 1
ATOM 884 N N . LYS A 1 114 ? -16.655 2.271 13.630 1.00 98.12 114 LYS A N 1
ATOM 885 C CA . LYS A 1 114 ? -15.997 3.441 13.049 1.00 98.12 114 LYS A CA 1
ATOM 886 C C . LYS A 1 114 ? -15.043 3.051 11.919 1.00 98.12 114 LYS A C 1
ATOM 888 O O . LYS A 1 114 ? -14.470 1.967 11.959 1.00 98.12 114 LYS A O 1
ATOM 893 N N . GLU A 1 115 ? -14.877 3.952 10.952 1.00 98.38 115 GLU A N 1
ATOM 894 C CA . GLU A 1 115 ? -13.689 4.015 10.088 1.00 98.38 115 GLU A CA 1
ATOM 895 C C . GLU A 1 115 ? -12.876 5.252 10.468 1.00 98.38 115 GLU A C 1
ATOM 897 O O . GLU A 1 115 ? -13.457 6.307 10.757 1.00 98.38 115 GLU A O 1
ATOM 902 N N . ILE A 1 116 ? -11.559 5.101 10.507 1.00 98.44 116 ILE A N 1
ATOM 903 C CA . ILE A 1 116 ? -10.592 6.163 10.799 1.00 98.44 116 ILE A CA 1
ATOM 904 C C . ILE A 1 116 ? -9.455 6.110 9.776 1.00 98.44 116 ILE A C 1
ATOM 906 O O . ILE A 1 116 ? -9.265 5.067 9.153 1.00 98.44 116 ILE A O 1
ATOM 910 N N . GLY A 1 117 ? -8.740 7.224 9.616 1.00 98.38 117 GLY A N 1
ATOM 911 C CA . GLY A 1 117 ? -7.609 7.332 8.692 1.00 98.38 117 GLY A CA 1
ATOM 912 C C . GLY A 1 117 ? -6.422 6.454 9.083 1.00 98.38 117 GLY A C 1
ATOM 913 O O . GLY A 1 117 ? -6.330 5.966 10.214 1.00 98.38 117 GLY A O 1
ATOM 914 N N . ASP A 1 118 ? -5.535 6.260 8.116 1.00 98.06 118 ASP A N 1
ATOM 915 C CA . ASP A 1 118 ? -4.241 5.583 8.224 1.00 98.06 118 ASP A CA 1
ATOM 916 C C . ASP A 1 118 ? -3.279 6.284 9.194 1.00 98.06 118 ASP A C 1
ATOM 918 O O . ASP A 1 118 ? -2.499 5.616 9.865 1.00 98.06 118 ASP A O 1
ATOM 922 N N . ASP A 1 119 ? -3.444 7.595 9.390 1.00 97.88 119 ASP A N 1
ATOM 923 C CA . ASP A 1 119 ? -2.712 8.428 10.354 1.00 97.88 119 ASP A CA 1
ATOM 924 C C . ASP A 1 119 ? -2.977 8.099 11.841 1.00 97.88 119 ASP A C 1
ATOM 926 O O . ASP A 1 119 ? -2.446 8.761 12.741 1.00 97.88 119 ASP A O 1
ATOM 930 N N . LYS A 1 120 ? -3.836 7.113 12.135 1.00 98.31 120 LYS A N 1
ATOM 931 C CA . LYS A 1 120 ? -4.220 6.719 13.498 1.00 98.31 120 LYS A CA 1
ATOM 932 C C . LYS A 1 120 ? -3.709 5.332 13.865 1.00 98.31 120 LYS A C 1
ATOM 934 O O . LYS A 1 120 ? -3.980 4.355 13.185 1.00 98.31 120 LYS A O 1
ATOM 939 N N . THR A 1 121 ? -3.113 5.224 15.046 1.00 98.38 121 THR A N 1
ATOM 940 C CA . THR A 1 121 ? -2.652 3.951 15.634 1.00 98.38 121 THR A CA 1
ATOM 941 C C . THR A 1 121 ? -3.256 3.671 17.013 1.00 98.38 121 THR A C 1
ATOM 943 O O . THR A 1 121 ? -2.855 2.738 17.709 1.00 98.38 121 THR A O 1
ATOM 946 N N . GLU A 1 122 ? -4.248 4.469 17.423 1.00 98.62 122 GLU A N 1
ATOM 947 C CA . GLU A 1 122 ? -4.960 4.328 18.692 1.00 98.62 122 GLU A CA 1
ATOM 948 C C . GLU A 1 122 ? -6.445 4.701 18.553 1.00 98.62 122 GLU A C 1
ATOM 950 O O . GLU A 1 122 ? -6.825 5.589 17.784 1.00 98.62 122 GLU A O 1
ATOM 955 N N . PHE A 1 123 ? -7.306 4.031 19.323 1.00 98.69 123 PHE A N 1
ATOM 956 C CA . PHE A 1 123 ? -8.721 4.366 19.435 1.00 98.69 123 PHE A CA 1
ATOM 957 C C . PHE A 1 123 ? -9.285 4.044 20.823 1.00 98.69 123 PHE A C 1
ATOM 959 O O . PHE A 1 123 ? -9.038 2.976 21.382 1.00 98.69 123 PHE A O 1
ATOM 966 N N . THR A 1 124 ? -10.135 4.929 21.355 1.00 98.69 124 THR A N 1
ATOM 967 C CA . THR A 1 124 ? -10.873 4.686 22.604 1.00 98.69 124 THR A CA 1
ATOM 968 C C . THR A 1 124 ? -12.337 4.345 22.335 1.00 98.69 124 THR A C 1
ATOM 970 O O . THR A 1 124 ? -13.134 5.199 21.936 1.00 98.69 124 THR A O 1
ATOM 973 N N . PHE A 1 125 ? -12.736 3.120 22.671 1.00 98.50 125 PHE A N 1
ATOM 974 C CA . PHE A 1 125 ? -14.139 2.730 22.772 1.00 98.50 125 PHE A CA 1
ATOM 975 C C . PHE A 1 125 ? -14.742 3.312 24.050 1.00 98.50 125 PHE A C 1
ATOM 977 O O . PHE A 1 125 ? -14.394 2.892 25.153 1.00 98.50 125 PHE A O 1
ATOM 984 N N . LYS A 1 126 ? -15.661 4.270 23.902 1.00 98.19 126 LYS A N 1
ATOM 985 C CA . LYS A 1 126 ? -16.336 4.952 25.017 1.00 98.19 126 LYS A CA 1
ATOM 986 C C . LYS A 1 126 ? -17.746 4.412 25.263 1.00 98.19 126 LYS A C 1
ATOM 988 O O . LYS A 1 126 ? -18.334 3.756 24.400 1.00 98.19 126 LYS A O 1
ATOM 993 N N . GLY A 1 127 ? -18.309 4.723 26.431 1.00 97.50 127 GLY A N 1
ATOM 994 C CA . GLY A 1 127 ? -19.719 4.447 26.744 1.00 97.50 127 GLY A CA 1
ATOM 995 C C . GLY A 1 127 ? -20.034 2.963 26.962 1.00 97.50 127 GLY A C 1
ATOM 996 O O . GLY A 1 127 ? -21.129 2.502 26.652 1.00 97.50 127 GLY A O 1
ATOM 997 N N . LEU A 1 128 ? -19.065 2.202 27.464 1.00 98.31 128 LEU A N 1
ATOM 998 C CA . LEU A 1 128 ? -19.198 0.781 27.766 1.00 98.31 128 LEU A CA 1
ATOM 999 C C . LEU A 1 128 ? -19.917 0.550 29.103 1.00 98.31 128 LEU A C 1
ATOM 1001 O O . LEU A 1 128 ? -20.047 1.444 29.940 1.00 98.31 128 LEU A O 1
ATOM 1005 N N . ASN A 1 129 ? -20.382 -0.672 29.333 1.00 98.38 129 ASN A N 1
ATOM 1006 C CA . ASN A 1 129 ? -20.889 -1.094 30.632 1.00 98.38 129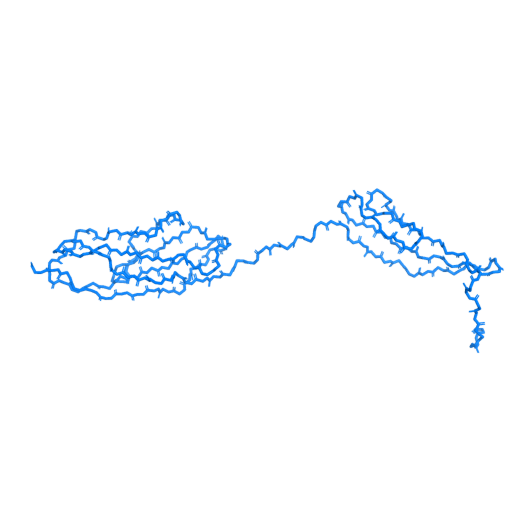 ASN A CA 1
ATOM 1007 C C . ASN A 1 129 ? -19.741 -1.587 31.510 1.00 98.38 129 ASN A C 1
ATOM 1009 O O . ASN A 1 129 ? -18.801 -2.209 31.017 1.00 98.38 129 ASN A O 1
ATOM 1013 N N . ARG A 1 130 ? -19.828 -1.316 32.817 1.00 98.12 130 ARG A N 1
ATOM 1014 C CA . ARG A 1 130 ? -18.861 -1.812 33.806 1.00 98.12 130 ARG A CA 1
ATOM 1015 C C . ARG A 1 130 ? -18.945 -3.330 33.912 1.00 98.12 130 ARG A C 1
ATOM 1017 O O . ARG A 1 130 ? -20.008 -3.903 33.676 1.00 98.12 130 ARG A O 1
ATOM 1024 N N . HIS A 1 131 ? -17.844 -3.968 34.284 1.00 98.06 131 HIS A N 1
ATOM 1025 C CA . HIS A 1 131 ? -17.742 -5.416 34.464 1.00 98.06 131 HIS A CA 1
ATOM 1026 C C . HIS A 1 131 ? -18.310 -6.264 33.304 1.00 98.06 131 HIS A C 1
ATOM 1028 O O . HIS A 1 131 ? -18.793 -7.374 33.514 1.00 98.06 131 HIS A O 1
ATOM 1034 N N . THR A 1 132 ? -18.255 -5.751 32.073 1.00 98.56 132 THR A N 1
ATOM 1035 C CA . THR A 1 132 ? -18.841 -6.377 30.878 1.00 98.56 132 THR A CA 1
ATOM 1036 C C . THR A 1 132 ? -17.727 -6.812 29.931 1.00 98.56 132 THR A C 1
ATOM 1038 O O . THR A 1 132 ? -16.742 -6.091 29.766 1.00 98.56 132 THR A O 1
ATOM 1041 N N . ILE A 1 133 ? -17.848 -8.014 29.359 1.00 98.50 133 ILE A N 1
ATOM 1042 C CA . ILE A 1 133 ? -16.911 -8.516 28.346 1.00 98.50 133 ILE A CA 1
ATOM 1043 C C . ILE A 1 133 ? -17.289 -7.916 26.995 1.00 98.50 133 ILE A C 1
ATOM 1045 O O . ILE A 1 133 ? -18.450 -7.982 26.605 1.00 98.50 133 ILE A O 1
ATOM 1049 N N . TYR A 1 134 ? -16.291 -7.392 26.295 1.00 98.56 134 TYR A N 1
ATOM 1050 C CA . TYR A 1 134 ? -16.394 -6.920 24.922 1.00 98.56 134 TYR A CA 1
ATOM 1051 C C . TYR A 1 134 ? -15.367 -7.628 24.050 1.00 98.56 134 TYR A C 1
ATOM 1053 O O . TYR A 1 134 ? -14.251 -7.911 24.500 1.00 98.56 134 TYR A O 1
ATOM 1061 N N . ASN A 1 135 ? -15.734 -7.870 22.795 1.00 98.62 135 ASN A N 1
ATOM 1062 C CA . ASN A 1 135 ? -14.799 -8.269 21.756 1.00 98.62 135 ASN A CA 1
ATOM 1063 C C . ASN A 1 135 ? -14.574 -7.094 20.799 1.00 98.62 135 ASN A C 1
ATOM 1065 O O . ASN A 1 135 ? -15.499 -6.650 20.113 1.00 98.62 135 ASN A O 1
ATOM 1069 N N . PHE A 1 136 ? -13.343 -6.592 20.758 1.00 98.81 136 PHE A N 1
ATOM 1070 C CA . PHE A 1 136 ? -12.932 -5.551 19.824 1.00 98.81 136 PHE A CA 1
ATOM 1071 C C . PHE A 1 136 ? -12.170 -6.178 18.670 1.00 98.81 136 PHE A C 1
ATOM 1073 O O . PHE A 1 136 ? -11.353 -7.079 18.877 1.00 98.81 136 PHE A O 1
ATOM 1080 N N . LYS A 1 137 ? -12.443 -5.698 17.458 1.00 98.81 137 LYS A N 1
ATOM 1081 C CA . LYS A 1 137 ? -11.706 -6.096 16.259 1.00 98.81 137 LYS A CA 1
ATOM 1082 C C . LYS A 1 137 ? -11.314 -4.889 15.432 1.00 98.81 137 LYS A C 1
ATOM 1084 O O . LYS A 1 137 ? -12.003 -3.868 15.464 1.00 98.81 137 LYS A O 1
ATOM 1089 N N . ILE A 1 138 ? -10.263 -5.052 14.647 1.00 98.81 138 ILE A N 1
ATOM 1090 C CA . ILE A 1 138 ? -9.775 -4.056 13.700 1.00 98.81 138 ILE A CA 1
ATOM 1091 C C . ILE A 1 138 ? -9.346 -4.752 12.407 1.00 98.81 138 ILE A C 1
ATOM 1093 O O . ILE A 1 138 ? -8.788 -5.844 12.449 1.00 98.81 138 ILE A O 1
ATOM 1097 N N . ALA A 1 139 ? -9.644 -4.137 11.266 1.00 98.81 139 ALA A N 1
ATOM 1098 C CA . ALA A 1 139 ? -9.082 -4.491 9.964 1.00 98.81 139 ALA A CA 1
ATOM 1099 C C . ALA A 1 139 ? -8.489 -3.234 9.324 1.00 98.81 139 ALA A C 1
ATOM 1101 O O . ALA A 1 139 ? -9.053 -2.151 9.487 1.00 98.81 139 ALA A O 1
ATOM 1102 N N . ALA A 1 140 ? -7.395 -3.392 8.587 1.00 98.81 140 ALA A N 1
ATOM 1103 C CA . ALA A 1 140 ? -6.885 -2.361 7.691 1.00 98.81 140 ALA A CA 1
ATOM 1104 C C . ALA A 1 140 ? -7.734 -2.328 6.411 1.00 98.81 140 ALA A C 1
ATOM 1106 O O . ALA A 1 140 ? -8.243 -3.366 5.980 1.00 98.81 140 ALA A O 1
ATOM 1107 N N . LYS A 1 141 ? -7.911 -1.139 5.842 1.00 98.56 141 LYS A N 1
ATOM 1108 C CA . LYS A 1 141 ? -8.682 -0.862 4.631 1.00 98.56 141 LYS A CA 1
ATOM 1109 C C . LYS A 1 141 ? -7.756 -0.285 3.578 1.00 98.56 141 LYS A C 1
ATOM 1111 O O . LYS A 1 141 ? -7.025 0.655 3.881 1.00 98.56 141 LYS A O 1
ATOM 1116 N N . TYR A 1 142 ? -7.822 -0.831 2.372 1.00 98.44 142 TYR A N 1
ATOM 1117 C CA . TYR A 1 142 ? -6.965 -0.430 1.267 1.00 98.44 142 TYR A CA 1
ATOM 1118 C C . TYR A 1 142 ? -7.767 0.185 0.114 1.00 98.44 142 TYR A C 1
ATOM 1120 O O . TYR A 1 142 ? -8.976 -0.029 -0.007 1.00 98.44 142 TYR A O 1
ATOM 1128 N N . SER A 1 143 ? -7.079 0.939 -0.741 1.00 96.88 143 SER A N 1
ATOM 1129 C CA . SER A 1 143 ? -7.628 1.698 -1.870 1.00 96.88 143 SER A CA 1
ATOM 1130 C C . SER A 1 143 ? -8.188 0.822 -2.987 1.00 96.88 143 SER A C 1
ATOM 1132 O O . SER A 1 143 ? -9.042 1.261 -3.755 1.00 96.88 143 SER A O 1
ATOM 1134 N N . ASN A 1 144 ? -7.784 -0.451 -3.040 1.00 94.88 144 ASN A N 1
ATOM 1135 C CA . ASN A 1 144 ? -8.396 -1.468 -3.896 1.00 94.88 144 ASN A CA 1
ATOM 1136 C C . ASN A 1 144 ? -9.775 -1.948 -3.381 1.00 94.88 144 ASN A C 1
ATOM 1138 O O . ASN A 1 144 ? -10.413 -2.788 -4.012 1.00 94.88 144 ASN A O 1
ATOM 1142 N N . GLY A 1 145 ? -10.247 -1.426 -2.242 1.00 95.56 145 GLY A N 1
ATOM 1143 C CA . GLY A 1 145 ? -11.529 -1.762 -1.622 1.00 95.56 145 GLY A CA 1
ATOM 1144 C C . GLY A 1 145 ? -11.490 -2.979 -0.695 1.00 95.56 145 GLY A C 1
ATOM 1145 O O . GLY A 1 145 ? -12.507 -3.298 -0.070 1.00 95.56 145 GLY A O 1
ATOM 1146 N N . GLU A 1 146 ? -10.345 -3.652 -0.567 1.00 98.12 146 GLU A N 1
ATOM 1147 C CA . GLU A 1 146 ? -10.204 -4.822 0.290 1.00 98.12 146 GLU A CA 1
ATOM 1148 C C . GLU A 1 146 ? -9.982 -4.454 1.765 1.00 98.12 146 GLU A C 1
ATOM 1150 O O . GLU A 1 146 ? -9.437 -3.406 2.129 1.00 98.12 146 GLU A O 1
ATOM 1155 N N . LEU A 1 147 ? -10.419 -5.363 2.639 1.00 98.56 147 LEU A N 1
ATOM 1156 C CA . LEU A 1 147 ? -10.138 -5.324 4.068 1.00 98.56 147 LEU A CA 1
ATOM 1157 C C . LEU A 1 147 ? -9.223 -6.483 4.426 1.00 98.56 147 LEU A C 1
ATOM 1159 O O . LEU A 1 147 ? -9.473 -7.620 4.025 1.00 98.56 147 LEU A O 1
ATOM 1163 N N . SER A 1 148 ? -8.236 -6.220 5.271 1.00 98.69 148 SER A N 1
ATOM 1164 C CA . SER A 1 148 ? -7.393 -7.287 5.789 1.00 98.69 148 SER A CA 1
ATOM 1165 C C . SER A 1 148 ? -8.123 -8.205 6.771 1.00 98.69 148 SER A C 1
ATOM 1167 O O . SER A 1 148 ? -9.232 -7.930 7.258 1.00 98.69 148 SER A O 1
ATOM 1169 N N . THR A 1 149 ? -7.476 -9.331 7.085 1.00 98.56 149 THR A N 1
ATOM 1170 C CA . THR A 1 149 ? -7.877 -10.192 8.200 1.00 98.56 149 THR A CA 1
ATOM 1171 C C . THR A 1 149 ? -7.982 -9.369 9.482 1.00 98.56 149 THR A C 1
ATOM 1173 O O . THR A 1 149 ? -7.195 -8.460 9.736 1.00 98.56 149 THR A O 1
ATOM 1176 N N . LYS A 1 150 ? -9.003 -9.671 10.290 1.00 98.56 150 LYS A N 1
ATOM 1177 C CA . LYS A 1 150 ? -9.279 -8.919 11.513 1.00 98.56 150 LYS A CA 1
ATOM 1178 C C . LYS A 1 150 ? -8.403 -9.405 12.655 1.00 98.56 150 LYS A C 1
ATOM 1180 O O . LYS A 1 150 ? -8.520 -10.566 13.042 1.00 98.56 150 LYS A O 1
ATOM 1185 N N . GLU A 1 151 ? -7.694 -8.480 13.283 1.00 98.69 151 GLU A N 1
ATOM 1186 C CA . GLU A 1 151 ? -7.116 -8.705 14.602 1.00 98.69 151 GLU A CA 1
ATOM 1187 C C . GLU A 1 151 ? -8.188 -8.534 15.674 1.00 98.69 151 GLU A C 1
ATOM 1189 O O . GLU A 1 151 ? -9.116 -7.730 15.525 1.00 98.69 151 GLU A O 1
ATOM 1194 N N . SER A 1 152 ? -8.104 -9.322 16.747 1.00 98.31 152 SER A N 1
ATOM 1195 C CA . SER A 1 152 ? -9.140 -9.346 17.778 1.00 98.31 152 SER A CA 1
ATOM 1196 C C . SER A 1 152 ? -8.582 -9.441 19.183 1.00 98.31 152 SER A C 1
ATOM 1198 O O . SER A 1 152 ? -7.659 -10.206 19.445 1.00 98.31 152 SER A O 1
ATOM 1200 N N . ILE A 1 153 ? -9.220 -8.722 20.102 1.00 98.44 153 ILE A N 1
ATOM 1201 C CA . ILE A 1 153 ? -8.948 -8.812 21.532 1.00 98.44 153 ILE A CA 1
ATOM 1202 C C . ILE A 1 153 ? -10.266 -8.853 22.298 1.00 98.44 153 ILE A C 1
ATOM 1204 O O . ILE A 1 153 ? -11.226 -8.144 21.985 1.00 98.44 153 ILE A O 1
ATOM 1208 N N . THR A 1 154 ? -10.308 -9.690 23.327 1.00 98.50 154 THR A N 1
ATOM 1209 C CA . THR A 1 154 ? -11.455 -9.798 24.230 1.00 98.50 154 THR A CA 1
ATOM 1210 C C . THR A 1 154 ? -11.050 -9.273 25.593 1.00 98.50 154 THR A C 1
ATOM 1212 O O . THR A 1 154 ? -10.064 -9.724 26.172 1.00 98.50 154 THR A O 1
ATOM 1215 N N . VAL A 1 155 ? -11.813 -8.321 26.124 1.00 98.12 155 VAL A N 1
ATOM 1216 C CA . VAL A 1 155 ? -11.484 -7.669 27.392 1.00 98.12 155 VAL A CA 1
ATOM 1217 C C . VAL A 1 155 ? -12.738 -7.407 28.214 1.00 98.12 155 VAL A C 1
ATOM 1219 O O . VAL A 1 155 ? -13.793 -7.058 27.689 1.00 98.12 155 VAL A O 1
ATOM 1222 N N . ARG A 1 156 ? -12.623 -7.569 29.535 1.00 98.44 156 ARG A N 1
ATOM 1223 C CA . ARG A 1 156 ? -13.663 -7.185 30.494 1.00 98.44 156 ARG A CA 1
ATOM 1224 C C . ARG A 1 156 ? -13.328 -5.837 31.121 1.00 98.44 156 ARG A C 1
ATOM 1226 O O . ARG A 1 156 ? -12.246 -5.709 31.704 1.00 98.44 156 ARG A O 1
ATOM 1233 N N . THR A 1 157 ? -14.254 -4.881 31.038 1.00 98.12 157 THR A N 1
ATOM 1234 C CA . THR A 1 157 ? -14.163 -3.570 31.709 1.00 98.12 157 THR A CA 1
ATOM 1235 C C . THR A 1 157 ? -14.074 -3.714 33.227 1.00 98.12 157 THR A C 1
ATOM 1237 O O . THR A 1 157 ? -14.433 -4.743 33.810 1.00 98.12 157 THR A O 1
ATOM 1240 N N . GLU A 1 158 ? -13.579 -2.674 33.888 1.00 97.50 158 GLU A N 1
ATOM 1241 C CA . GLU A 1 158 ? -13.423 -2.679 35.343 1.00 97.50 158 GLU A CA 1
ATOM 1242 C C . GLU A 1 158 ? -14.766 -2.668 36.089 1.00 97.50 158 GLU A C 1
ATOM 1244 O O . GLU A 1 158 ? -15.817 -2.361 35.516 1.00 97.50 158 GLU A O 1
ATOM 1249 N N . ARG A 1 159 ? -14.721 -3.034 37.376 1.00 91.19 159 ARG A N 1
ATOM 1250 C CA . ARG A 1 159 ? -15.880 -3.053 38.283 1.00 91.19 159 ARG A CA 1
ATOM 1251 C C . ARG A 1 159 ? -16.289 -1.660 38.750 1.00 91.19 159 ARG A C 1
ATOM 1253 O O . ARG A 1 159 ? -15.409 -0.861 39.129 1.00 91.19 159 ARG A O 1
#

Organism: Clostridium perfringens (strain SM101 / Type A) (NCBI:txid289380)

Sequence (159 aa):
MNNGENVNLEEAEVEYKVSKPEVLTIENGMMTGASEGFTDVQVNITVNGNKISSNTVRVKVGNPEVEEEVIVNPVRNFKVTDKTKKNVTVSWEEPEKTYGLEGYVLYKDGKKVKEIGDDKTEFTFKGLNRHTIYNFKIAAKYSNGELSTKESITVRTER

Mean predicted aligned error: 9.58 Å

Foldseek 3Di:
DDDPDDDDQPPKDKDKDKQCVCQWDADPNDIDGRDFDKIWIKIWIADPNDIDIDDIDIDGHDDPPPVPDDDFFWWAPWAWPDFAQFKTKIFTHGGPDCVQWQFKFKDKPNHTDDTDGPPDGMDMDGGDHGQDKIKMWMWIAGNVGDTHDIDIDIDTGHD

InterPro domains:
  IPR003961 Fibronectin type III [PF00041] (74-155)
  IPR003961 Fibronectin type III [PS50853] (74-159)
  IPR003961 Fibronectin type III [SM00060] (72-147)
  IPR003961 Fibronectin type III [cd00063] (73-157)
  IPR013783 Immunoglobulin-like fold [G3DSA:2.60.40.10] (77-159)
  IPR036116 Fibronectin type III superfamily [SSF49265] (74-148)

Solvent-accessible surface area (backbone atoms only — not comparable to full-atom values): 9293 Å² total; per-residue (Å²): 130,94,84,84,77,88,78,83,61,90,84,41,48,77,47,75,48,55,77,35,58,71,29,34,42,70,56,98,89,43,77,43,77,67,34,72,46,75,31,41,37,30,47,33,44,32,48,97,87,47,74,50,71,55,74,74,46,80,43,80,34,62,79,80,83,70,72,78,73,72,55,80,37,35,58,33,79,73,42,78,77,47,76,35,39,36,37,41,29,35,35,42,41,75,32,93,49,60,62,52,56,55,18,35,42,35,29,50,72,88,39,82,75,47,77,47,54,58,95,57,53,65,51,71,53,68,86,48,59,54,61,34,77,47,41,40,33,39,22,28,31,33,73,90,73,51,67,25,63,68,49,74,50,75,50,64,32,37,122

Nearest PDB structures (foldseek):
  2w1n-assembly1_A  TM=7.407E-01  e=1.539E-13  Clostridium perfringens
  7y8h-assembly1_A  TM=8.212E-01  e=4.744E-05  Chelicerata
  7y8h-assembly2_B  TM=7.853E-01  e=2.482E-04  Chelicerata
  5nkq-assembly1_F  TM=8.501E-01  e=1.330E-02  Homo sapiens
  7ndg-assembly1_H  TM=5.186E-01  e=2.543E-03  Mus musculus

pLDDT: mean 93.54, std 9.85, range [39.22, 98.81]

Secondary structure (DSSP, 8-state):
---SPPPP-TT-EEEEEES-TTTEEEETTEEEE-SSEEEEEEEEEEETTEEEEPPPEEEEES-------------EEEEEEEE-SS-EEEEEEPPS--TTEEEEEEEETTEEEEEEETT--EEEE-SPPTT-EEEEEEEEEETTS-BPPPEEEEEEPP-

Radius of gyration: 31.77 Å; Cα contacts (8 Å, |Δi|>4): 341; chains: 1; bounding box: 56×35×90 Å